Protein AF-A0XYB8-F1 (afdb_monomer_lite)

pLDDT: mean 80.48, std 17.15, range [27.73, 98.88]

Sequence (153 aa):
MIADSLLYSVYLIQFVLSVLLGLFMKYTYLIIVILFSSLSYASETIDLELNMKNTGLAYKKAIQASQLTEFNTAIDEFIKLVEVSKTAKFYKKPEQSVKGLDKVLTQARLAKQAANQQGLTASKVPLKRIDDLRKKYHKLHEPPGFFELLFGK

Structure (mmCIF, N/CA/C/O backbone):
data_AF-A0XYB8-F1
#
_entry.id   AF-A0XYB8-F1
#
loop_
_atom_site.group_PDB
_atom_site.id
_atom_site.type_symbol
_atom_site.label_atom_id
_atom_site.label_alt_id
_atom_site.label_comp_id
_atom_site.label_asym_id
_atom_site.label_entity_id
_atom_site.label_seq_id
_atom_site.pdbx_PDB_ins_code
_atom_site.Cartn_x
_atom_site.Cartn_y
_atom_site.Cartn_z
_atom_site.occupancy
_atom_site.B_iso_or_equiv
_atom_site.auth_seq_id
_atom_site.auth_comp_id
_atom_site.auth_asym_id
_atom_site.auth_atom_id
_atom_site.pdbx_PDB_model_num
ATOM 1 N N . MET A 1 1 ? 27.991 42.481 -72.864 1.00 62.06 1 MET A N 1
ATOM 2 C CA . MET A 1 1 ? 27.483 43.411 -71.828 1.00 62.06 1 MET A CA 1
ATOM 3 C C . MET A 1 1 ? 26.213 42.914 -71.136 1.00 62.06 1 MET A C 1
ATOM 5 O O . MET A 1 1 ? 26.271 42.736 -69.931 1.00 62.06 1 MET A O 1
ATOM 9 N N . ILE A 1 2 ? 25.096 42.630 -71.830 1.00 61.59 2 ILE A N 1
ATOM 10 C CA . ILE A 1 2 ? 23.880 42.090 -71.165 1.00 61.59 2 ILE A CA 1
ATOM 11 C C . ILE A 1 2 ? 24.062 40.618 -70.728 1.00 61.59 2 ILE A C 1
ATOM 13 O O . ILE A 1 2 ? 23.689 40.258 -69.616 1.00 61.59 2 ILE A O 1
ATOM 17 N N . ALA A 1 3 ? 24.698 39.781 -71.557 1.00 65.00 3 ALA A N 1
ATOM 18 C CA . ALA A 1 3 ? 24.927 38.362 -71.252 1.00 65.00 3 ALA A CA 1
ATOM 19 C C . ALA A 1 3 ? 25.845 38.138 -70.030 1.00 65.00 3 ALA A C 1
ATOM 21 O O . ALA A 1 3 ? 25.561 37.282 -69.198 1.00 65.00 3 ALA A O 1
ATOM 22 N N . ASP A 1 4 ? 26.890 38.957 -69.875 1.00 70.50 4 ASP A N 1
ATOM 23 C CA . ASP A 1 4 ? 27.844 38.862 -68.757 1.00 70.50 4 ASP A CA 1
ATOM 24 C C . ASP A 1 4 ? 27.205 39.264 -67.418 1.00 70.50 4 ASP A C 1
ATOM 26 O O . ASP A 1 4 ? 27.471 38.660 -66.379 1.00 70.50 4 ASP A O 1
ATOM 30 N N . SER A 1 5 ? 26.300 40.249 -67.450 1.00 72.81 5 SER A N 1
ATOM 31 C CA . SER A 1 5 ? 25.528 40.686 -66.281 1.00 72.81 5 SER A CA 1
ATOM 32 C C . SER A 1 5 ? 24.532 39.617 -65.813 1.00 72.81 5 SER A C 1
ATOM 34 O O . SER A 1 5 ? 24.395 39.390 -64.609 1.00 72.81 5 SER A O 1
ATOM 36 N N . LEU A 1 6 ? 23.889 38.910 -66.750 1.00 76.56 6 LEU A N 1
ATOM 37 C CA . LEU A 1 6 ? 23.000 37.788 -66.436 1.00 76.56 6 LEU A CA 1
ATOM 38 C C . LEU A 1 6 ? 23.773 36.600 -65.855 1.00 76.56 6 LEU A C 1
ATOM 40 O O . LEU A 1 6 ? 23.333 36.008 -64.872 1.00 76.56 6 LEU A O 1
ATOM 44 N N . LEU A 1 7 ? 24.951 36.294 -66.406 1.00 74.62 7 LEU A N 1
ATOM 45 C CA . LEU A 1 7 ? 25.808 35.222 -65.902 1.00 74.62 7 LEU A CA 1
ATOM 46 C C . LEU A 1 7 ? 26.244 35.498 -64.453 1.00 74.62 7 LEU A C 1
ATOM 48 O O . LEU A 1 7 ? 26.131 34.628 -63.591 1.00 74.62 7 LEU A O 1
ATOM 52 N N . TYR A 1 8 ? 26.660 36.735 -64.159 1.00 81.88 8 TYR A N 1
ATOM 53 C CA . TYR A 1 8 ? 27.033 37.156 -62.807 1.00 81.88 8 TYR A CA 1
ATOM 54 C C . TYR A 1 8 ? 25.859 37.067 -61.822 1.00 81.88 8 TYR A C 1
ATOM 56 O O . TYR A 1 8 ? 26.025 36.594 -60.698 1.00 81.88 8 TYR A O 1
ATOM 64 N N . SER A 1 9 ? 24.655 37.463 -62.252 1.00 78.62 9 SER A N 1
ATOM 65 C CA . SER A 1 9 ? 23.439 37.341 -61.441 1.00 78.62 9 SER A CA 1
ATOM 66 C C . SER A 1 9 ? 23.129 35.881 -61.087 1.00 78.62 9 SER A C 1
ATOM 68 O O . SER A 1 9 ? 22.846 35.586 -59.926 1.00 78.62 9 SER A O 1
ATOM 70 N N . VAL A 1 10 ? 23.267 34.951 -62.038 1.00 84.56 10 VAL A N 1
ATOM 71 C CA . VAL A 1 10 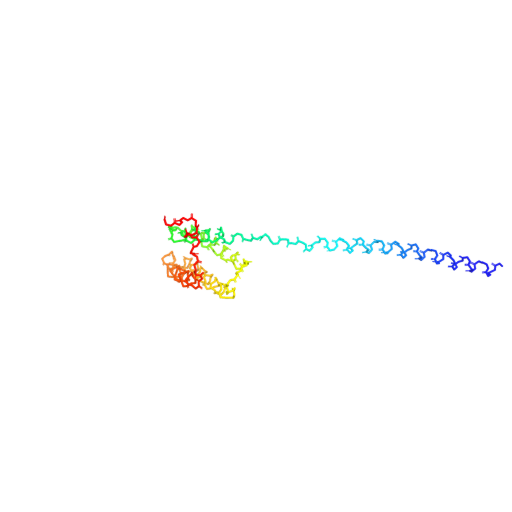? 23.053 33.512 -61.800 1.00 84.56 10 VAL A CA 1
ATOM 72 C C . VAL A 1 10 ? 24.073 32.945 -60.808 1.00 84.56 10 VAL A C 1
ATOM 74 O O . VAL A 1 10 ? 23.682 32.247 -59.869 1.00 84.56 10 VAL A O 1
ATOM 77 N N . TYR A 1 11 ? 25.362 33.274 -60.953 1.00 86.44 11 TYR A N 1
ATOM 78 C CA . TYR A 1 11 ? 26.395 32.825 -60.010 1.00 86.44 11 TYR A CA 1
ATOM 79 C C . TYR A 1 11 ? 26.193 33.400 -58.604 1.00 86.44 11 TYR A C 1
ATOM 81 O O . TYR A 1 11 ? 26.350 32.679 -57.618 1.00 86.44 11 TYR A O 1
ATOM 89 N N . LEU A 1 12 ? 25.786 34.668 -58.499 1.00 82.75 12 LEU A N 1
ATOM 90 C CA . LEU A 1 12 ? 25.492 35.302 -57.216 1.00 82.75 12 LEU A CA 1
ATOM 91 C C . LEU A 1 12 ? 24.301 34.631 -56.515 1.00 82.75 12 LEU A C 1
ATOM 93 O O . LEU A 1 12 ? 24.365 34.368 -55.316 1.00 82.75 12 LEU A O 1
ATOM 97 N N . ILE A 1 13 ? 23.243 34.293 -57.260 1.00 83.69 13 ILE A N 1
ATOM 98 C CA . ILE A 1 13 ? 22.076 33.576 -56.726 1.00 83.69 13 ILE A CA 1
ATOM 99 C C . ILE A 1 13 ? 22.473 32.176 -56.243 1.00 83.69 13 ILE A C 1
ATOM 101 O O . ILE A 1 13 ? 22.088 31.789 -55.140 1.00 83.69 13 ILE A O 1
ATOM 105 N N . GLN A 1 14 ? 23.273 31.426 -57.011 1.00 78.88 14 GLN A N 1
ATOM 106 C CA . GLN A 1 14 ? 23.741 30.103 -56.581 1.00 78.88 14 GLN A CA 1
ATOM 107 C C . GLN A 1 14 ? 24.630 30.167 -55.336 1.00 78.88 14 GLN A C 1
ATOM 109 O O . GLN A 1 14 ? 24.480 29.342 -54.433 1.00 78.88 14 GLN A O 1
ATOM 114 N N . PHE A 1 15 ? 25.512 31.165 -55.249 1.00 82.75 15 PHE A N 1
ATOM 115 C CA . PHE A 1 15 ? 26.353 31.372 -54.076 1.00 82.75 15 PHE A CA 1
ATOM 116 C C . PHE A 1 15 ? 25.508 31.663 -52.829 1.00 82.75 15 PHE A C 1
ATOM 118 O O . PHE A 1 15 ? 25.630 30.955 -51.828 1.00 82.75 15 PHE A O 1
ATOM 125 N N . VAL A 1 16 ? 24.580 32.625 -52.906 1.00 82.00 16 VAL A N 1
ATOM 126 C CA . VAL A 1 16 ? 23.677 32.970 -51.792 1.00 82.00 16 VAL A CA 1
ATOM 127 C C . VAL A 1 16 ? 22.814 31.772 -51.384 1.00 82.00 16 VAL A C 1
ATOM 129 O O . VAL A 1 16 ? 22.680 31.493 -50.192 1.00 82.00 16 VAL A O 1
ATOM 132 N N . LEU A 1 17 ? 22.288 31.013 -52.351 1.00 81.81 17 LEU A N 1
ATOM 133 C CA . LEU A 1 17 ? 21.492 29.816 -52.084 1.00 81.81 17 LEU A CA 1
ATOM 134 C C . LEU A 1 17 ? 22.309 28.730 -51.368 1.00 81.81 17 LEU A C 1
ATOM 136 O O . LEU A 1 17 ? 21.817 28.149 -50.406 1.00 81.81 17 LEU A O 1
ATOM 140 N N . SER A 1 18 ? 23.560 28.490 -51.777 1.00 75.38 18 SER A N 1
ATOM 141 C CA . SER A 1 18 ? 24.437 27.498 -51.134 1.00 75.38 18 SER A CA 1
ATOM 142 C C . SER A 1 18 ? 24.789 27.864 -49.685 1.00 75.38 18 SER A C 1
ATOM 144 O O . SER A 1 18 ? 24.782 26.999 -48.807 1.00 75.38 18 SER A O 1
ATOM 146 N N . VAL A 1 19 ? 25.009 29.155 -49.410 1.00 77.88 19 VAL A N 1
ATOM 147 C CA . VAL A 1 19 ? 25.281 29.673 -48.061 1.00 77.88 19 VAL A CA 1
ATOM 148 C C . VAL A 1 19 ? 24.043 29.535 -47.170 1.00 77.88 19 VAL A C 1
ATOM 150 O O . VAL A 1 19 ? 24.150 29.049 -46.042 1.00 77.88 19 VAL A O 1
ATOM 153 N N . LEU A 1 20 ? 22.858 29.891 -47.679 1.00 76.94 20 LEU A N 1
ATOM 154 C CA . LEU A 1 20 ? 21.589 29.745 -46.956 1.00 76.94 20 LEU A CA 1
ATOM 155 C C . LEU A 1 20 ? 21.248 28.276 -46.669 1.00 76.94 20 LEU A C 1
ATOM 157 O O . LEU A 1 20 ? 20.817 27.958 -45.560 1.00 76.94 20 LEU A O 1
ATOM 161 N N . LEU A 1 21 ? 21.489 27.374 -47.626 1.00 75.00 21 LEU A N 1
ATOM 162 C CA . LEU A 1 21 ? 21.265 25.936 -47.455 1.00 75.00 21 LEU A CA 1
ATOM 163 C C . LEU A 1 21 ? 22.202 25.345 -46.387 1.00 75.00 21 LEU A C 1
ATOM 165 O O . LEU A 1 21 ? 21.761 24.579 -45.530 1.00 75.00 21 LEU A O 1
ATOM 169 N N . GLY A 1 22 ? 23.477 25.752 -46.389 1.00 72.44 22 GLY A N 1
ATOM 170 C CA . GLY A 1 22 ? 24.459 25.340 -45.382 1.00 72.44 22 GLY A CA 1
ATOM 171 C C . GLY A 1 22 ? 24.116 25.833 -43.972 1.00 72.44 22 GLY A C 1
ATOM 172 O O . GLY A 1 22 ? 24.229 25.077 -43.004 1.00 72.44 22 GLY A O 1
ATOM 173 N N . LEU A 1 23 ? 23.627 27.072 -43.849 1.00 72.31 23 LEU A N 1
ATOM 174 C CA . LEU A 1 23 ? 23.101 27.609 -42.590 1.00 72.31 23 LEU A CA 1
ATOM 175 C C . LEU A 1 23 ? 21.884 26.798 -42.118 1.00 72.31 23 LEU A C 1
ATOM 177 O O . LEU A 1 23 ? 21.865 26.342 -40.975 1.00 72.31 23 LEU A O 1
ATOM 181 N N . PHE A 1 24 ? 20.914 26.533 -42.998 1.00 74.44 24 PHE A N 1
ATOM 182 C CA . PHE A 1 24 ? 19.711 25.758 -42.676 1.00 74.44 24 PHE A CA 1
ATOM 183 C C . PHE A 1 24 ? 20.030 24.327 -42.202 1.00 74.44 24 PHE A C 1
ATOM 185 O O . PHE A 1 24 ? 19.486 23.870 -41.193 1.00 74.44 24 PHE A O 1
ATOM 192 N N . MET A 1 25 ? 20.968 23.634 -42.859 1.00 76.00 25 MET A N 1
ATOM 193 C CA . MET A 1 25 ? 21.427 22.297 -42.447 1.00 76.00 25 MET A CA 1
ATOM 194 C C . MET A 1 25 ? 22.109 22.295 -41.068 1.00 76.00 25 MET A C 1
ATOM 196 O O . MET A 1 25 ? 21.926 21.370 -40.278 1.00 76.00 25 MET A O 1
ATOM 200 N N . LYS A 1 26 ? 22.865 23.348 -40.734 1.00 72.12 26 LYS A N 1
ATOM 201 C CA . LYS A 1 26 ? 23.539 23.466 -39.432 1.00 72.12 26 LYS A CA 1
ATOM 202 C C . LYS A 1 26 ? 22.546 23.660 -38.282 1.00 72.12 26 LYS A C 1
ATOM 204 O O . LYS A 1 26 ? 22.697 23.037 -37.231 1.00 72.12 26 LYS A O 1
ATOM 209 N N . TYR A 1 27 ? 21.526 24.497 -38.475 1.00 76.94 27 TYR A N 1
ATOM 210 C CA . TYR A 1 27 ? 20.508 24.740 -37.446 1.00 76.94 27 TYR A CA 1
ATOM 211 C C . TYR A 1 27 ? 19.549 23.557 -37.280 1.00 76.94 27 TYR A C 1
ATOM 213 O O . TYR A 1 27 ? 19.189 23.226 -36.153 1.00 76.94 27 TYR A O 1
ATOM 221 N N . THR A 1 28 ? 19.191 22.869 -38.367 1.00 77.62 28 THR A N 1
ATOM 222 C CA . THR A 1 28 ? 18.373 21.644 -38.292 1.00 77.62 28 THR A CA 1
ATOM 223 C C . THR A 1 28 ? 19.095 20.520 -37.549 1.00 77.62 28 THR A C 1
ATOM 225 O O . THR A 1 28 ? 18.482 19.872 -36.703 1.00 77.62 28 THR A O 1
ATOM 228 N N . TYR A 1 29 ? 20.404 20.345 -37.760 1.00 79.06 29 TYR A N 1
ATOM 229 C CA . TYR A 1 29 ? 21.203 19.384 -36.992 1.00 79.06 29 TYR A CA 1
ATOM 230 C C . TYR A 1 29 ? 21.227 19.709 -35.489 1.00 79.06 29 TYR A C 1
ATOM 232 O O . TYR A 1 29 ? 21.028 18.821 -34.661 1.00 79.06 29 TYR A O 1
ATOM 240 N N . LEU A 1 30 ? 21.395 20.987 -35.123 1.00 76.44 30 LEU A N 1
ATOM 241 C CA . LEU A 1 30 ? 21.356 21.425 -33.721 1.00 76.44 30 LEU A CA 1
ATOM 242 C C . LEU A 1 30 ? 19.995 21.153 -33.061 1.00 76.44 30 LEU A C 1
ATOM 244 O O . LEU A 1 30 ? 19.955 20.681 -31.927 1.00 76.44 30 LEU A O 1
ATOM 248 N N . ILE A 1 31 ? 18.890 21.394 -33.772 1.00 78.81 31 ILE A N 1
ATOM 249 C CA . ILE A 1 31 ? 17.535 21.123 -33.269 1.00 78.81 31 ILE A CA 1
ATOM 250 C C . ILE A 1 31 ? 17.322 19.619 -33.050 1.00 78.81 31 ILE A C 1
ATOM 252 O O . ILE A 1 31 ? 16.788 19.222 -32.016 1.00 78.81 31 ILE A O 1
ATOM 256 N N . ILE A 1 32 ? 17.784 18.772 -33.974 1.00 77.88 32 ILE A N 1
ATOM 257 C CA . ILE A 1 32 ? 17.675 17.311 -33.852 1.00 77.88 32 ILE A CA 1
ATOM 258 C C . ILE A 1 32 ? 18.459 16.811 -32.628 1.00 77.88 32 ILE A C 1
ATOM 260 O O . ILE A 1 32 ? 17.913 16.067 -31.817 1.00 77.88 32 ILE A O 1
ATOM 264 N N . VAL A 1 33 ? 19.699 17.267 -32.430 1.00 77.75 33 VAL A N 1
ATOM 265 C CA . VAL A 1 33 ? 20.526 16.861 -31.277 1.00 77.75 33 VAL A CA 1
ATOM 266 C C . VAL A 1 33 ? 19.887 17.257 -29.938 1.00 77.75 33 VAL A C 1
ATOM 268 O O . VAL A 1 33 ? 19.930 16.477 -28.987 1.00 77.75 33 VAL A O 1
ATOM 271 N N . ILE A 1 34 ? 19.252 18.432 -29.860 1.00 74.88 34 ILE A N 1
ATOM 272 C CA . ILE A 1 34 ? 18.564 18.899 -28.644 1.00 74.88 34 ILE A CA 1
ATOM 273 C C . ILE A 1 34 ? 17.274 18.106 -28.380 1.00 74.88 34 ILE A C 1
ATOM 275 O O . ILE A 1 34 ? 16.945 17.841 -27.228 1.00 74.88 34 ILE A O 1
ATOM 279 N N . LEU A 1 35 ? 16.544 17.689 -29.417 1.00 71.00 35 LEU A N 1
ATOM 280 C CA . LEU A 1 35 ? 15.316 16.905 -29.241 1.00 71.00 35 LEU A CA 1
ATOM 281 C C . LEU A 1 35 ? 15.601 15.480 -28.736 1.00 71.00 35 LEU A C 1
ATOM 283 O O . LEU A 1 35 ? 14.862 14.968 -27.894 1.00 71.00 35 LEU A O 1
ATOM 287 N N . PHE A 1 36 ? 16.696 14.856 -29.183 1.00 66.75 36 PHE A N 1
ATOM 288 C CA . PHE A 1 36 ? 17.048 13.485 -28.792 1.00 66.75 36 PHE A CA 1
ATOM 289 C C . PHE A 1 36 ? 17.676 13.355 -27.394 1.00 66.75 36 PHE A C 1
ATOM 291 O O . PHE A 1 36 ? 17.660 12.261 -26.829 1.00 66.75 36 PHE A O 1
ATOM 298 N N . SER A 1 37 ? 18.177 14.436 -26.788 1.00 63.72 37 SER A N 1
ATOM 299 C CA . SER A 1 37 ? 18.784 14.393 -25.445 1.00 63.72 37 SER A CA 1
ATOM 300 C C . SER A 1 37 ? 17.769 14.279 -24.296 1.00 63.72 37 SER A C 1
ATOM 302 O O . SER A 1 37 ? 18.162 14.047 -23.154 1.00 63.72 37 SER A O 1
ATOM 304 N N . SER A 1 38 ? 16.465 14.378 -24.582 1.00 60.69 38 SER A N 1
ATOM 305 C CA . SER A 1 38 ? 15.388 14.335 -23.578 1.00 60.69 38 SER A CA 1
ATOM 306 C C . SER A 1 38 ? 14.812 12.937 -23.287 1.00 60.69 38 SER A C 1
ATOM 308 O O . SER A 1 38 ? 13.945 12.801 -22.425 1.00 60.69 38 SER A O 1
ATOM 310 N N . LEU A 1 39 ? 15.287 11.879 -23.959 1.00 60.62 39 LEU A N 1
ATOM 311 C CA . LEU A 1 39 ? 14.661 10.545 -23.901 1.00 60.62 39 LEU A CA 1
ATOM 312 C C . LEU A 1 39 ? 15.246 9.584 -22.851 1.00 60.62 39 LEU A C 1
ATOM 314 O O . LEU A 1 39 ? 14.786 8.449 -22.732 1.00 60.62 39 LEU A O 1
ATOM 318 N N . SER A 1 40 ? 16.206 10.023 -22.041 1.00 56.25 40 SER A N 1
ATOM 319 C CA . SER A 1 40 ? 16.850 9.173 -21.032 1.00 56.25 40 SER A CA 1
ATOM 320 C C . SER A 1 40 ? 16.222 9.346 -19.647 1.00 56.25 40 SER A C 1
ATOM 322 O O . SER A 1 40 ? 16.894 9.753 -18.702 1.00 56.25 40 SER A O 1
ATOM 324 N N . TYR A 1 41 ? 14.934 9.023 -19.496 1.00 58.38 41 TYR A N 1
ATOM 325 C CA . TYR A 1 41 ? 14.380 8.761 -18.163 1.00 58.38 41 TYR A CA 1
ATOM 326 C C . TYR A 1 41 ? 14.850 7.369 -17.724 1.00 58.38 41 TYR A C 1
ATOM 328 O O . TYR A 1 41 ? 14.226 6.352 -18.026 1.00 58.38 41 TYR A O 1
ATOM 336 N N . ALA A 1 42 ? 15.987 7.310 -17.030 1.00 52.47 42 ALA A N 1
ATOM 337 C CA . ALA A 1 42 ? 16.348 6.129 -16.263 1.00 52.47 42 ALA A CA 1
ATOM 338 C C . ALA A 1 42 ? 15.317 5.992 -15.134 1.00 52.47 42 ALA A C 1
ATOM 340 O O . ALA A 1 42 ? 15.364 6.725 -14.150 1.00 52.47 42 ALA A O 1
ATOM 341 N N . SER A 1 43 ? 14.337 5.099 -15.303 1.00 55.84 43 SER A N 1
ATOM 342 C CA . SER A 1 43 ? 13.463 4.692 -14.202 1.00 55.84 43 SER A CA 1
ATOM 343 C C . SER A 1 43 ? 14.362 4.138 -13.106 1.00 55.84 43 SER A C 1
ATOM 345 O O . SER A 1 43 ? 14.966 3.082 -13.305 1.00 55.84 43 SER A O 1
ATOM 347 N N . GLU A 1 44 ? 14.460 4.829 -11.968 1.00 57.50 44 GLU A N 1
ATOM 348 C CA . GLU A 1 44 ? 15.078 4.255 -10.777 1.00 57.50 44 GLU A CA 1
ATOM 349 C C . GLU A 1 44 ? 14.483 2.863 -10.563 1.00 57.50 44 GLU A C 1
ATOM 351 O O . GLU A 1 44 ? 13.263 2.662 -10.626 1.00 57.50 44 GLU A O 1
ATOM 356 N N . THR A 1 45 ? 15.351 1.868 -10.398 1.00 65.19 45 THR A N 1
ATOM 357 C CA . THR A 1 45 ? 14.903 0.525 -10.061 1.00 65.19 45 THR A CA 1
ATOM 358 C C . THR A 1 45 ? 14.265 0.614 -8.687 1.00 65.19 45 THR A C 1
ATOM 360 O O . THR A 1 45 ? 14.968 0.795 -7.696 1.00 65.19 45 THR A O 1
ATOM 363 N N . ILE A 1 46 ? 12.935 0.528 -8.636 1.00 70.56 46 ILE A N 1
ATOM 364 C CA . ILE A 1 46 ? 12.201 0.519 -7.374 1.00 70.56 46 ILE A CA 1
ATOM 365 C C . ILE A 1 46 ? 12.760 -0.616 -6.530 1.00 70.56 46 ILE A C 1
ATOM 367 O O . ILE A 1 46 ? 12.691 -1.784 -6.926 1.00 70.56 46 ILE A O 1
ATOM 371 N N . ASP A 1 47 ? 13.281 -0.261 -5.360 1.00 82.81 47 ASP A N 1
ATOM 372 C CA . ASP A 1 47 ? 13.548 -1.223 -4.307 1.00 82.81 47 ASP A CA 1
ATOM 373 C C . ASP A 1 47 ? 12.195 -1.750 -3.808 1.00 82.81 47 ASP A C 1
ATOM 375 O O . ASP A 1 47 ? 11.543 -1.199 -2.913 1.00 82.81 47 ASP A O 1
ATOM 379 N N . LEU A 1 48 ? 11.723 -2.799 -4.486 1.00 78.62 48 LEU A N 1
ATOM 380 C CA . LEU A 1 48 ? 10.436 -3.419 -4.217 1.00 78.62 48 LEU A CA 1
ATOM 381 C C . LEU A 1 48 ? 10.387 -3.955 -2.786 1.00 78.62 48 LEU A C 1
ATOM 383 O O . LEU A 1 48 ? 9.337 -3.905 -2.152 1.00 78.62 48 LEU A O 1
ATOM 387 N N . GLU A 1 49 ? 11.512 -4.430 -2.262 1.00 78.88 49 GLU A N 1
ATOM 388 C CA . GLU A 1 49 ? 11.615 -4.911 -0.894 1.00 78.88 49 GLU A CA 1
ATOM 389 C C . GLU A 1 49 ? 11.347 -3.781 0.106 1.00 78.88 49 GLU A C 1
ATOM 391 O O . GLU A 1 49 ? 10.469 -3.912 0.969 1.00 78.88 49 GLU A O 1
ATOM 396 N N . LEU A 1 50 ? 12.070 -2.665 -0.012 1.00 85.19 50 LEU A N 1
ATOM 397 C CA . LEU A 1 50 ? 11.886 -1.514 0.867 1.00 85.19 50 LEU A CA 1
ATOM 398 C C . LEU A 1 50 ? 10.456 -0.972 0.769 1.00 85.19 50 LEU A C 1
ATOM 400 O O . LEU A 1 50 ? 9.803 -0.724 1.788 1.00 85.19 50 LEU A O 1
ATOM 404 N N . ASN A 1 51 ? 9.925 -0.862 -0.450 1.00 85.88 51 ASN A N 1
ATOM 405 C CA . ASN A 1 51 ? 8.556 -0.415 -0.674 1.00 85.88 51 ASN A CA 1
ATOM 406 C C . ASN A 1 51 ? 7.523 -1.359 -0.025 1.00 85.88 51 ASN A C 1
ATOM 408 O O . ASN A 1 51 ? 6.558 -0.901 0.591 1.00 85.88 51 ASN A O 1
ATOM 412 N N . MET A 1 52 ? 7.737 -2.678 -0.086 1.00 82.06 52 MET A N 1
ATOM 413 C CA . MET A 1 52 ? 6.890 -3.677 0.580 1.00 82.06 52 MET A CA 1
ATOM 414 C C . MET A 1 52 ? 6.954 -3.592 2.108 1.00 82.06 52 MET A C 1
ATOM 416 O O . MET A 1 52 ? 5.910 -3.696 2.761 1.00 82.06 52 MET A O 1
ATOM 420 N N . LYS A 1 53 ? 8.133 -3.354 2.700 1.00 85.94 53 LYS A N 1
ATOM 421 C CA . LYS A 1 53 ? 8.263 -3.110 4.150 1.00 85.94 53 LYS A CA 1
ATOM 422 C C . LYS A 1 53 ? 7.447 -1.892 4.573 1.00 85.94 53 LYS A C 1
ATOM 424 O O . LYS A 1 53 ? 6.650 -1.984 5.509 1.00 85.94 53 LYS A O 1
ATOM 429 N N . ASN A 1 54 ? 7.593 -0.787 3.844 1.00 90.44 54 ASN A N 1
ATOM 430 C CA . ASN A 1 54 ? 6.851 0.443 4.106 1.00 90.44 54 ASN A CA 1
ATOM 431 C C . ASN A 1 54 ? 5.343 0.229 3.928 1.00 90.44 54 ASN A C 1
ATOM 433 O O . ASN A 1 54 ? 4.556 0.685 4.754 1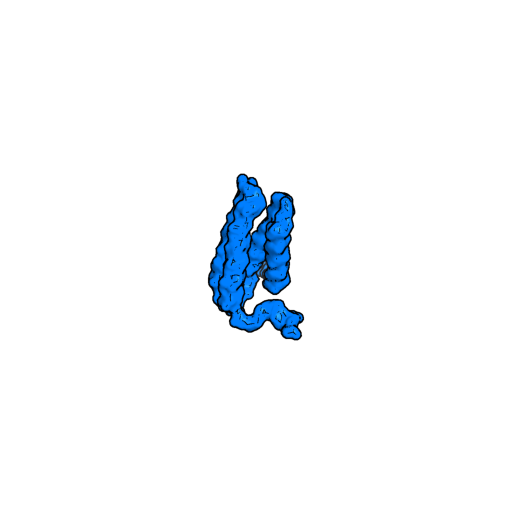.00 90.44 54 ASN A O 1
ATOM 437 N N . THR A 1 55 ? 4.936 -0.550 2.920 1.00 89.00 55 THR A N 1
ATOM 438 C CA . THR A 1 55 ? 3.530 -0.926 2.706 1.00 89.00 55 THR A CA 1
ATOM 439 C C . THR A 1 55 ? 2.981 -1.672 3.927 1.00 89.00 55 THR A C 1
ATOM 441 O O . THR A 1 55 ? 1.914 -1.343 4.444 1.00 89.00 55 THR A O 1
ATOM 444 N N . GLY A 1 56 ? 3.729 -2.650 4.449 1.00 87.94 56 GLY A N 1
ATOM 445 C CA . GLY A 1 56 ? 3.360 -3.376 5.665 1.00 87.94 56 GLY A CA 1
ATOM 446 C C . GLY A 1 56 ? 3.290 -2.484 6.910 1.00 87.94 56 GLY A C 1
ATOM 447 O O . GLY A 1 56 ? 2.409 -2.675 7.750 1.00 87.94 56 GLY A O 1
ATOM 448 N N . LEU A 1 57 ? 4.183 -1.499 7.031 1.00 93.25 57 LEU A N 1
ATOM 449 C CA . LEU A 1 57 ? 4.171 -0.527 8.126 1.00 93.25 57 LEU A CA 1
ATOM 450 C C . LEU A 1 57 ? 2.945 0.393 8.059 1.00 93.25 57 LEU A C 1
ATOM 452 O O . LEU A 1 57 ? 2.240 0.527 9.058 1.00 93.25 57 LEU A O 1
ATOM 456 N N . ALA A 1 58 ? 2.657 0.977 6.894 1.00 95.12 58 ALA A N 1
ATOM 457 C CA . ALA A 1 58 ? 1.483 1.823 6.677 1.00 95.12 58 ALA A CA 1
ATOM 458 C C . ALA A 1 58 ? 0.178 1.062 6.970 1.00 95.12 58 ALA A C 1
ATOM 460 O O . ALA A 1 58 ? -0.708 1.573 7.652 1.00 95.12 58 ALA A O 1
ATOM 461 N N . TYR A 1 59 ? 0.096 -0.211 6.568 1.00 96.00 59 TYR A N 1
ATOM 462 C CA . TYR A 1 59 ? -1.030 -1.083 6.913 1.00 96.00 59 TYR A CA 1
ATOM 463 C C . TYR A 1 59 ? -1.199 -1.272 8.427 1.00 96.00 59 TYR A C 1
ATOM 465 O O . TYR A 1 59 ? -2.308 -1.147 8.948 1.00 96.00 59 TYR A O 1
ATOM 473 N N . LYS A 1 60 ? -0.108 -1.554 9.155 1.00 94.62 60 LYS A N 1
ATOM 474 C CA . LYS A 1 60 ? -0.145 -1.697 10.621 1.00 94.62 60 LYS A CA 1
ATOM 475 C C . LYS A 1 60 ? -0.607 -0.408 11.295 1.00 94.62 60 LYS A C 1
ATOM 477 O O . LYS A 1 60 ? -1.480 -0.471 12.155 1.00 94.62 60 LYS A O 1
ATOM 482 N N . LYS A 1 61 ? -0.084 0.743 10.858 1.00 96.88 61 LYS A N 1
ATOM 483 C CA . LYS A 1 61 ? -0.530 2.060 11.331 1.00 96.88 61 LYS A CA 1
ATOM 484 C C . LYS A 1 61 ? -2.029 2.258 11.086 1.00 96.88 61 LYS A C 1
ATOM 486 O O . LYS A 1 61 ? -2.729 2.680 11.996 1.00 96.88 61 LYS A O 1
ATOM 491 N N . ALA A 1 62 ? -2.542 1.878 9.912 1.00 96.81 62 ALA A N 1
ATOM 492 C CA . ALA A 1 62 ? -3.970 1.971 9.609 1.00 96.81 62 ALA A CA 1
ATOM 493 C C . ALA A 1 62 ? -4.827 1.063 10.511 1.00 96.81 62 ALA A C 1
ATOM 495 O O . ALA A 1 62 ? -5.905 1.465 10.929 1.00 96.81 62 ALA A O 1
ATOM 496 N N . ILE A 1 63 ? -4.358 -0.141 10.861 1.00 96.25 63 ILE A N 1
ATOM 497 C CA . ILE A 1 63 ? -5.056 -1.017 11.822 1.00 96.25 63 ILE A CA 1
ATOM 498 C C . ILE A 1 63 ? -5.063 -0.430 13.239 1.00 96.25 63 ILE A C 1
ATOM 500 O O . ILE A 1 63 ? -6.052 -0.580 13.954 1.00 96.25 63 ILE A O 1
ATOM 504 N N . GLN A 1 64 ? -3.945 0.158 13.663 1.00 97.12 64 GLN A N 1
ATOM 505 C CA . GLN A 1 64 ? -3.732 0.629 15.036 1.00 97.12 64 GLN A CA 1
ATOM 506 C C . GLN A 1 64 ? -4.286 2.035 15.291 1.00 97.12 64 GLN A C 1
ATOM 508 O O .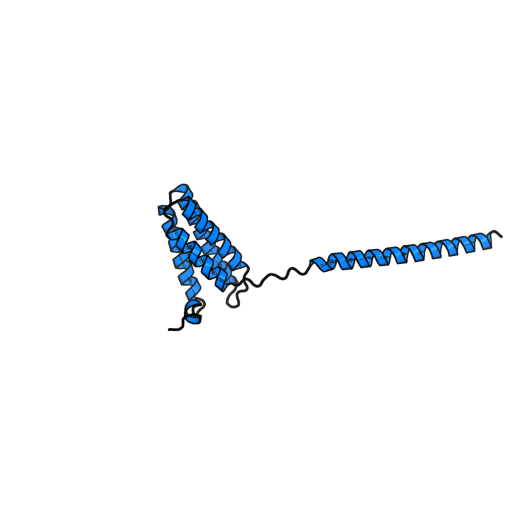 GLN A 1 64 ? -4.426 2.429 16.449 1.00 97.12 64 GLN A O 1
ATOM 513 N N . ALA A 1 65 ? -4.593 2.782 14.230 1.00 98.06 65 ALA A N 1
ATOM 514 C CA . ALA A 1 65 ? -5.129 4.129 14.315 1.00 98.06 65 ALA A CA 1
ATOM 515 C C . ALA A 1 65 ? -6.392 4.170 15.181 1.00 98.06 65 ALA A C 1
ATOM 517 O O . ALA A 1 65 ? -7.352 3.428 14.957 1.00 98.06 65 ALA A O 1
ATOM 518 N N . SER A 1 66 ? -6.384 5.072 16.160 1.00 97.25 66 SER A N 1
ATOM 519 C CA . SER A 1 66 ? -7.531 5.301 17.046 1.00 97.25 66 SER A CA 1
ATOM 520 C C . SER A 1 66 ? -8.338 6.528 16.624 1.00 97.25 66 SER A C 1
ATOM 522 O O . SER A 1 66 ? -9.485 6.681 17.037 1.00 97.25 66 SER A O 1
ATOM 524 N N . GLN A 1 67 ? -7.761 7.379 15.768 1.00 98.19 67 GLN A N 1
ATOM 525 C CA . GLN A 1 67 ? -8.398 8.570 15.212 1.00 98.19 67 GLN A CA 1
ATOM 526 C C . GLN A 1 67 ? -8.605 8.445 13.699 1.00 98.19 67 GLN A C 1
ATOM 528 O O . GLN A 1 67 ? -7.788 7.861 12.983 1.00 98.19 67 GLN A O 1
ATOM 533 N N . LEU A 1 68 ? -9.694 9.033 13.190 1.00 98.31 68 LEU A N 1
ATOM 534 C CA . LEU A 1 68 ? -10.015 9.000 11.757 1.00 98.31 68 LEU A CA 1
ATOM 535 C C . LEU A 1 68 ? -8.924 9.664 10.900 1.00 98.31 68 LEU A C 1
ATOM 537 O O . LEU A 1 68 ? -8.628 9.196 9.803 1.00 98.31 68 LEU A O 1
ATOM 541 N N . THR A 1 69 ? -8.294 10.721 11.408 1.00 98.44 69 THR A N 1
ATOM 542 C CA . THR A 1 69 ? -7.190 11.433 10.747 1.00 98.44 69 THR A CA 1
ATOM 543 C C . THR A 1 69 ? -5.934 10.571 10.617 1.00 98.44 69 THR A C 1
ATOM 545 O O . THR A 1 69 ? -5.365 10.480 9.528 1.00 98.44 69 THR A O 1
ATOM 548 N N . GLU A 1 70 ? -5.530 9.888 11.691 1.00 98.50 70 GLU A N 1
ATOM 549 C CA . GLU A 1 70 ? -4.409 8.936 11.695 1.00 98.50 70 GLU A CA 1
ATOM 550 C C . GLU A 1 70 ? -4.665 7.784 10.724 1.00 98.50 70 GLU A C 1
ATOM 552 O O . GLU A 1 70 ? -3.806 7.445 9.908 1.00 98.50 70 GLU A O 1
ATOM 557 N N . PHE A 1 71 ? -5.877 7.226 10.770 1.00 98.75 71 PHE A N 1
ATOM 558 C CA . PHE A 1 71 ? -6.299 6.161 9.872 1.00 98.75 71 PHE A CA 1
ATOM 559 C C . PHE A 1 71 ? -6.220 6.605 8.411 1.00 98.75 71 PHE A C 1
ATOM 561 O O . PHE A 1 71 ? -5.618 5.910 7.595 1.00 98.75 71 PHE A O 1
ATOM 568 N N . ASN A 1 72 ? -6.798 7.766 8.083 1.00 98.75 72 ASN A N 1
ATOM 569 C CA . ASN A 1 72 ? -6.803 8.306 6.724 1.00 98.75 72 ASN A CA 1
ATOM 570 C C . ASN A 1 72 ? -5.379 8.565 6.216 1.00 98.75 72 ASN A C 1
ATOM 572 O O . ASN A 1 72 ? -5.064 8.215 5.083 1.00 98.75 72 ASN A O 1
ATOM 576 N N . THR A 1 73 ? -4.503 9.094 7.071 1.00 98.75 73 THR A N 1
ATOM 577 C CA . THR A 1 73 ? -3.088 9.307 6.736 1.00 98.75 73 THR A CA 1
ATOM 578 C C . THR A 1 73 ? -2.396 7.983 6.406 1.00 98.75 73 THR A C 1
ATOM 580 O O . THR A 1 73 ? -1.759 7.847 5.362 1.00 98.75 73 THR A O 1
ATOM 583 N N . ALA A 1 74 ? -2.565 6.975 7.264 1.00 98.50 74 ALA A N 1
ATOM 584 C CA . ALA A 1 74 ? -1.926 5.677 7.094 1.00 98.50 74 ALA A CA 1
ATOM 585 C C . ALA A 1 74 ? -2.480 4.881 5.898 1.00 98.50 74 AL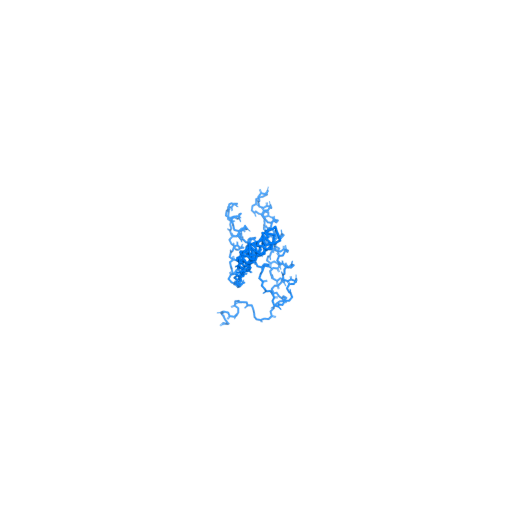A A C 1
ATOM 587 O O . ALA A 1 74 ? -1.712 4.250 5.171 1.00 98.50 74 ALA A O 1
ATOM 588 N N . ILE A 1 75 ? -3.798 4.900 5.666 1.00 98.62 75 ILE A N 1
ATOM 589 C CA . ILE A 1 75 ? -4.403 4.178 4.538 1.00 98.62 75 ILE A CA 1
ATOM 590 C C . ILE A 1 75 ? -4.075 4.846 3.196 1.00 98.62 75 ILE A C 1
ATOM 592 O O . ILE A 1 75 ? -3.930 4.143 2.198 1.00 98.62 75 ILE A O 1
ATOM 596 N N . ASP A 1 76 ? -3.888 6.168 3.160 1.00 98.88 76 ASP A N 1
ATOM 597 C CA . ASP A 1 76 ? -3.434 6.874 1.957 1.00 98.88 76 ASP A CA 1
ATOM 598 C C . ASP A 1 76 ? -1.970 6.573 1.634 1.00 98.88 76 ASP A C 1
ATOM 600 O O . ASP A 1 76 ? -1.639 6.296 0.478 1.00 98.88 76 ASP A O 1
ATOM 604 N N . GLU A 1 77 ? -1.105 6.538 2.651 1.00 98.50 77 GLU A N 1
ATOM 605 C CA . GLU A 1 77 ? 0.277 6.076 2.502 1.00 98.50 77 GLU A CA 1
ATOM 606 C C . GLU A 1 77 ? 0.316 4.630 1.984 1.00 98.50 77 GLU A C 1
ATOM 608 O O . GLU A 1 77 ? 1.021 4.331 1.018 1.00 98.50 77 GLU A O 1
ATOM 613 N N . PHE A 1 78 ? -0.505 3.745 2.557 1.00 97.69 78 PHE A N 1
ATOM 614 C CA . PHE A 1 78 ? -0.640 2.365 2.098 1.00 97.69 78 PHE A CA 1
ATOM 615 C C . PHE A 1 78 ? -1.051 2.287 0.621 1.00 97.69 78 PHE A C 1
ATOM 617 O O . PHE A 1 78 ? -0.401 1.593 -0.159 1.00 97.69 78 PHE A O 1
ATOM 624 N N . ILE A 1 79 ? -2.100 3.013 0.215 1.00 98.50 79 ILE A N 1
ATOM 625 C CA . ILE A 1 79 ? -2.577 3.042 -1.177 1.00 98.50 79 ILE A CA 1
ATOM 626 C C . ILE A 1 79 ? -1.460 3.506 -2.115 1.00 98.50 79 ILE A C 1
ATOM 628 O O . ILE A 1 79 ? -1.204 2.847 -3.123 1.00 98.50 79 ILE A O 1
ATOM 632 N N . LYS A 1 80 ? -0.759 4.592 -1.768 1.00 98.19 80 LYS A N 1
ATOM 633 C CA . LYS A 1 80 ? 0.356 5.119 -2.564 1.00 98.19 80 LYS A CA 1
ATOM 634 C C . LYS A 1 80 ? 1.450 4.070 -2.765 1.00 98.19 80 LYS A C 1
ATOM 636 O O . LYS A 1 80 ? 1.883 3.851 -3.893 1.00 98.19 80 LYS A O 1
ATOM 641 N N . LEU A 1 81 ? 1.884 3.407 -1.695 1.00 93.88 81 LEU A N 1
ATOM 642 C CA . LEU A 1 81 ? 2.950 2.405 -1.763 1.00 93.88 81 LEU A CA 1
ATOM 643 C C . LEU A 1 81 ? 2.527 1.172 -2.575 1.00 93.88 81 LEU A C 1
ATOM 645 O O . LEU A 1 81 ? 3.334 0.625 -3.329 1.00 93.88 81 LEU A O 1
ATOM 649 N N . VAL A 1 82 ? 1.257 0.760 -2.504 1.00 92.38 82 VAL A N 1
ATOM 650 C CA . VAL A 1 82 ? 0.729 -0.329 -3.342 1.00 92.38 82 VAL A CA 1
ATOM 651 C C . VAL A 1 82 ? 0.703 0.061 -4.826 1.00 92.38 82 VAL A C 1
ATOM 653 O O . VAL A 1 82 ? 1.063 -0.767 -5.660 1.00 92.38 82 VAL A O 1
ATOM 656 N N . GLU A 1 83 ? 0.361 1.305 -5.179 1.00 95.38 83 GLU A N 1
ATOM 657 C CA . GLU A 1 83 ? 0.452 1.778 -6.574 1.00 95.38 83 GLU A CA 1
ATOM 658 C C . GLU A 1 83 ? 1.909 1.793 -7.071 1.00 95.38 83 GLU A C 1
ATOM 660 O O . GLU A 1 83 ? 2.183 1.294 -8.160 1.00 95.38 83 GLU A O 1
ATOM 665 N N . VAL A 1 84 ? 2.865 2.254 -6.251 1.00 90.56 84 VAL A N 1
ATOM 666 C CA . VAL A 1 84 ? 4.310 2.179 -6.568 1.00 90.56 84 VAL A CA 1
ATOM 667 C C . VAL A 1 84 ? 4.756 0.730 -6.780 1.00 90.56 84 VAL A C 1
ATOM 669 O O . VAL A 1 84 ? 5.557 0.426 -7.654 1.00 90.56 84 VAL A O 1
ATOM 672 N N . SER A 1 85 ? 4.193 -0.210 -6.029 1.00 85.44 85 SER A N 1
ATOM 673 C CA . SER A 1 85 ? 4.528 -1.631 -6.178 1.00 85.44 85 SER A CA 1
ATOM 674 C C . SER A 1 85 ? 4.151 -2.187 -7.546 1.00 85.44 85 SER A C 1
ATOM 676 O O . SER A 1 85 ? 4.805 -3.104 -8.031 1.00 85.44 85 SER A O 1
ATOM 678 N N . LYS A 1 86 ? 3.095 -1.659 -8.173 1.00 86.38 86 LYS A N 1
ATOM 679 C CA . LYS A 1 86 ? 2.620 -2.127 -9.481 1.00 86.38 86 LYS A CA 1
ATOM 680 C C . LYS A 1 86 ? 3.563 -1.756 -10.620 1.00 86.38 86 LYS A C 1
ATOM 682 O O . LYS A 1 86 ? 3.520 -2.414 -11.654 1.00 86.38 86 LYS A O 1
ATOM 687 N N . THR A 1 87 ? 4.398 -0.734 -10.443 1.00 86.75 87 THR A N 1
ATOM 688 C CA . THR A 1 87 ? 5.381 -0.312 -11.449 1.00 86.75 87 THR A CA 1
ATOM 689 C C . THR A 1 87 ? 6.712 -1.056 -11.314 1.00 86.75 87 THR A C 1
ATOM 691 O O . THR A 1 87 ? 7.574 -0.934 -12.183 1.00 86.75 87 THR A O 1
ATOM 694 N N . ALA A 1 88 ? 6.883 -1.866 -10.264 1.00 80.56 88 ALA A N 1
ATOM 695 C CA . ALA A 1 88 ? 8.060 -2.703 -10.091 1.00 80.56 88 ALA A CA 1
ATOM 696 C C . ALA A 1 88 ? 8.096 -3.868 -11.094 1.00 80.56 88 ALA A C 1
ATOM 698 O O . ALA A 1 88 ? 7.077 -4.362 -11.581 1.00 80.56 88 ALA A O 1
ATOM 699 N N . LYS A 1 89 ? 9.305 -4.363 -11.367 1.00 75.81 89 LYS A N 1
ATOM 700 C CA . LYS A 1 89 ? 9.508 -5.529 -12.229 1.00 75.81 89 LYS A CA 1
ATOM 701 C C . LYS A 1 89 ? 9.230 -6.823 -11.459 1.00 75.81 89 LYS A C 1
ATOM 703 O O . LYS A 1 89 ? 9.965 -7.176 -10.540 1.00 75.81 89 LYS A O 1
ATOM 708 N N . PHE A 1 90 ? 8.214 -7.572 -11.885 1.00 72.69 90 PHE A N 1
ATOM 709 C CA . PHE A 1 90 ? 7.900 -8.898 -11.345 1.00 72.69 90 PHE A CA 1
ATOM 710 C C . PHE A 1 90 ? 8.479 -10.004 -12.232 1.00 72.69 90 PHE A C 1
ATOM 712 O O . PHE A 1 90 ? 8.075 -10.173 -13.380 1.00 72.69 90 PHE A O 1
ATOM 719 N N . TYR A 1 91 ? 9.401 -10.798 -11.688 1.00 70.69 91 TYR A N 1
ATOM 720 C CA . TYR A 1 91 ? 10.058 -11.888 -12.427 1.00 70.69 91 TYR A CA 1
ATOM 721 C C . TYR A 1 91 ? 9.212 -13.163 -12.534 1.00 70.69 91 TYR A C 1
ATOM 723 O O . TYR A 1 91 ? 9.435 -13.987 -13.417 1.00 70.69 91 TYR A O 1
ATOM 731 N N . LYS A 1 92 ? 8.234 -13.342 -11.641 1.00 66.44 92 LYS A N 1
ATOM 732 C CA . LYS A 1 92 ? 7.335 -14.502 -11.621 1.00 66.44 92 LYS A CA 1
ATOM 733 C C . LYS A 1 92 ? 5.896 -14.018 -11.738 1.00 66.44 92 LYS A C 1
ATOM 735 O O . LYS A 1 92 ? 5.458 -13.244 -10.899 1.00 66.44 92 LYS A O 1
ATOM 740 N N . LYS A 1 93 ? 5.159 -14.522 -12.734 1.00 69.25 93 LYS A N 1
ATOM 741 C CA . LYS A 1 93 ? 3.713 -14.282 -12.936 1.00 69.25 93 LYS A CA 1
ATOM 742 C C . LYS A 1 93 ? 3.296 -12.795 -12.794 1.00 69.25 93 LYS A C 1
ATOM 744 O O . LYS A 1 93 ? 2.380 -12.509 -12.022 1.00 69.25 93 LYS A O 1
ATOM 749 N N . PRO A 1 94 ? 3.916 -11.862 -13.544 1.00 74.94 94 PRO A N 1
ATOM 750 C CA . PRO A 1 94 ? 3.713 -10.415 -13.395 1.00 74.94 94 PRO A CA 1
ATOM 751 C C . PRO A 1 94 ? 2.241 -9.986 -13.431 1.00 74.94 94 PRO A C 1
ATOM 753 O O . PRO A 1 94 ? 1.793 -9.239 -12.565 1.00 74.94 94 PRO A O 1
ATOM 756 N N . GLU A 1 95 ? 1.451 -10.524 -14.361 1.00 79.94 95 GLU A N 1
ATOM 757 C CA . GLU A 1 95 ? 0.016 -10.227 -14.459 1.00 79.94 95 GLU A CA 1
ATOM 758 C C . GLU A 1 95 ? -0.763 -10.634 -13.200 1.00 79.94 95 GLU A C 1
ATOM 760 O O . GLU A 1 95 ? -1.666 -9.926 -12.753 1.00 79.94 95 GLU A O 1
ATOM 765 N N . GLN A 1 96 ? -0.411 -11.772 -12.590 1.00 76.44 96 GLN A N 1
ATOM 766 C CA . GLN A 1 96 ? -1.061 -12.234 -11.362 1.00 76.44 96 GLN A CA 1
ATOM 767 C C . GLN A 1 96 ? -0.656 -11.381 -10.160 1.00 76.44 96 GLN A C 1
ATOM 769 O O . GLN A 1 96 ? -1.501 -11.136 -9.296 1.00 76.44 96 GLN A O 1
ATOM 774 N N . SER A 1 97 ? 0.596 -10.917 -10.119 1.00 76.50 97 SER A N 1
ATOM 775 C CA . SER A 1 97 ? 1.085 -9.991 -9.097 1.00 76.50 97 SER A CA 1
ATOM 776 C C . SER A 1 97 ? 0.334 -8.661 -9.168 1.00 76.50 97 SER A C 1
ATOM 778 O O . SER A 1 97 ? -0.258 -8.249 -8.170 1.00 76.50 97 SER A O 1
ATOM 780 N N . VAL A 1 98 ? 0.240 -8.051 -10.355 1.00 83.56 98 VAL A N 1
ATOM 781 C CA . VAL A 1 98 ? -0.506 -6.797 -10.566 1.00 83.56 98 VAL A CA 1
ATOM 782 C C . VAL A 1 98 ? -1.987 -6.972 -10.219 1.00 83.56 98 VAL A C 1
ATOM 784 O O . VAL A 1 98 ? -2.526 -6.206 -9.423 1.00 83.56 98 VAL A O 1
ATOM 787 N N . LYS A 1 99 ? -2.627 -8.054 -10.682 1.00 84.31 99 LYS A N 1
ATOM 788 C CA . LYS A 1 99 ? -4.026 -8.369 -10.341 1.00 84.31 99 LYS A CA 1
ATOM 789 C C . LYS A 1 99 ? -4.247 -8.569 -8.837 1.00 84.31 99 LYS A C 1
ATOM 791 O O . LYS A 1 99 ? -5.335 -8.298 -8.327 1.00 84.31 99 LYS A O 1
ATOM 796 N N . GLY A 1 100 ? -3.255 -9.096 -8.120 1.00 82.56 100 GLY A N 1
ATOM 797 C CA . GLY A 1 100 ? -3.278 -9.193 -6.661 1.00 82.56 100 GLY A CA 1
ATOM 798 C C . GLY A 1 100 ? -3.268 -7.814 -5.999 1.00 82.56 100 GLY A C 1
ATOM 799 O O . GLY A 1 100 ? -4.097 -7.553 -5.125 1.00 82.56 100 GLY A O 1
ATOM 800 N N . LEU A 1 101 ? -2.391 -6.921 -6.464 1.00 86.88 101 LEU A N 1
ATOM 801 C CA . LEU A 1 101 ? -2.272 -5.545 -5.973 1.00 86.88 101 LEU A CA 1
ATOM 802 C C . LEU A 1 101 ? -3.533 -4.712 -6.265 1.00 86.88 101 LEU A C 1
ATOM 804 O O . LEU A 1 101 ? -3.993 -3.991 -5.385 1.00 86.88 101 LEU A O 1
ATOM 808 N N . ASP A 1 102 ? -4.179 -4.886 -7.420 1.00 91.56 102 ASP A N 1
ATOM 809 C CA . ASP A 1 102 ? -5.449 -4.207 -7.737 1.00 91.56 102 ASP A CA 1
ATOM 810 C C . ASP A 1 102 ? -6.583 -4.584 -6.772 1.00 91.56 102 ASP A C 1
ATOM 812 O O . ASP A 1 102 ? -7.389 -3.745 -6.349 1.00 91.56 102 ASP A O 1
ATOM 816 N N . LYS A 1 103 ? -6.635 -5.854 -6.356 1.00 91.94 103 LYS A N 1
ATOM 817 C CA . LYS A 1 103 ? -7.594 -6.300 -5.335 1.00 91.94 103 LYS A CA 1
ATOM 818 C C . LYS A 1 103 ? -7.292 -5.681 -3.975 1.00 91.94 103 LYS A C 1
ATOM 820 O O . LYS A 1 103 ? -8.224 -5.296 -3.272 1.00 91.94 103 LYS A O 1
ATOM 825 N N . VAL A 1 104 ? -6.012 -5.572 -3.614 1.00 90.81 104 VAL A N 1
ATOM 826 C CA . VAL A 1 104 ? -5.580 -4.898 -2.383 1.00 90.81 104 VAL A CA 1
ATOM 827 C C . VAL A 1 104 ? -5.990 -3.423 -2.405 1.00 90.81 104 VAL A C 1
ATOM 829 O O . VAL A 1 104 ? -6.594 -2.959 -1.440 1.00 90.81 104 VAL A O 1
ATOM 832 N N . LEU A 1 105 ? -5.767 -2.715 -3.517 1.00 96.56 105 LEU A N 1
ATOM 833 C CA . LEU A 1 105 ? -6.180 -1.317 -3.691 1.00 96.56 105 LEU A CA 1
ATOM 834 C C . LEU A 1 105 ? -7.689 -1.139 -3.557 1.00 96.56 105 LEU A C 1
ATOM 836 O O . LEU A 1 105 ? -8.144 -0.215 -2.885 1.00 96.56 105 LEU A O 1
ATOM 840 N N . THR A 1 106 ? -8.468 -2.043 -4.150 1.00 98.19 106 THR A N 1
ATOM 841 C CA . THR A 1 106 ? -9.931 -2.016 -4.040 1.00 98.19 106 THR A CA 1
ATOM 842 C C . THR A 1 106 ? -10.361 -2.105 -2.575 1.00 98.19 106 THR A C 1
ATOM 844 O O . THR A 1 106 ? -11.154 -1.289 -2.111 1.00 98.19 106 THR A O 1
ATOM 847 N N . GLN A 1 107 ? -9.804 -3.052 -1.813 1.00 97.62 107 GLN A N 1
ATOM 848 C CA . GLN A 1 107 ? -10.123 -3.188 -0.390 1.00 97.62 107 GLN A CA 1
ATOM 849 C C . GLN A 1 107 ? -9.632 -1.992 0.437 1.00 97.62 107 GLN A C 1
ATOM 851 O O . GLN A 1 107 ? -10.341 -1.556 1.336 1.00 97.62 107 GLN A O 1
ATOM 856 N N . ALA A 1 108 ? -8.474 -1.410 0.124 1.00 97.94 108 ALA A N 1
ATOM 857 C CA . ALA A 1 108 ? -7.975 -0.225 0.825 1.00 97.94 108 ALA A CA 1
ATOM 858 C C . ALA A 1 108 ? -8.872 1.002 0.604 1.00 97.94 108 ALA A C 1
ATOM 860 O O . ALA A 1 108 ? -9.210 1.704 1.557 1.00 97.94 108 ALA A O 1
ATOM 861 N N . ARG A 1 109 ? -9.333 1.220 -0.634 1.00 98.75 109 ARG A N 1
ATOM 862 C CA . ARG A 1 109 ? -10.285 2.292 -0.962 1.00 98.75 109 ARG A CA 1
ATOM 863 C C . ARG A 1 109 ? -11.638 2.069 -0.281 1.00 98.75 109 ARG A C 1
ATOM 865 O O . ARG A 1 109 ? -12.195 3.018 0.263 1.00 98.75 109 ARG A O 1
ATOM 872 N N . LEU A 1 110 ? -12.118 0.823 -0.220 1.00 98.75 110 LEU A N 1
ATOM 873 C CA . LEU A 1 110 ? -13.319 0.467 0.546 1.00 98.75 110 LEU A CA 1
ATOM 874 C C . LEU A 1 110 ? -13.139 0.708 2.049 1.00 98.75 110 LEU A C 1
ATOM 876 O O . LEU A 1 110 ? -14.040 1.244 2.685 1.00 98.75 110 LEU A O 1
ATOM 880 N N . ALA A 1 111 ? -11.982 0.363 2.619 1.00 98.56 111 ALA A N 1
ATOM 881 C CA . ALA A 1 111 ? -11.671 0.634 4.021 1.00 98.56 111 ALA A CA 1
ATOM 882 C C . ALA A 1 111 ? -11.681 2.135 4.317 1.00 98.56 111 ALA A C 1
ATOM 884 O O . ALA A 1 111 ? -12.291 2.556 5.300 1.00 98.56 111 ALA A O 1
ATOM 885 N N . LYS A 1 112 ? -11.072 2.939 3.436 1.00 98.75 112 LYS A N 1
ATOM 886 C CA . LYS A 1 112 ? -11.112 4.400 3.517 1.00 98.75 112 LYS A CA 1
ATOM 887 C C . LYS A 1 112 ? -12.541 4.926 3.455 1.00 98.75 112 LYS A C 1
ATOM 889 O O . LYS A 1 112 ? -12.950 5.680 4.333 1.00 98.75 112 LYS A O 1
ATOM 894 N N . GLN A 1 113 ? -13.317 4.516 2.458 1.00 98.75 113 GLN A N 1
ATOM 895 C CA . GLN A 1 113 ? -14.702 4.955 2.311 1.00 98.75 113 GLN A CA 1
ATOM 896 C C . GLN A 1 113 ? -15.548 4.586 3.540 1.00 98.75 113 GLN A C 1
ATOM 898 O O . GLN A 1 113 ? -16.226 5.450 4.093 1.00 98.75 113 GLN A O 1
ATOM 903 N N . ALA A 1 114 ? -15.465 3.336 4.002 1.00 98.50 114 ALA A N 1
ATOM 904 C CA . ALA A 1 114 ? -16.205 2.857 5.164 1.00 98.50 114 ALA A CA 1
ATOM 905 C C . ALA A 1 114 ? -15.841 3.637 6.437 1.00 98.50 114 ALA A C 1
ATOM 907 O O . ALA A 1 114 ? -16.737 4.070 7.156 1.00 98.50 114 ALA A O 1
ATOM 908 N N . ALA A 1 115 ? -14.548 3.891 6.675 1.00 98.50 115 ALA A N 1
ATOM 909 C CA . ALA A 1 115 ? -14.095 4.691 7.813 1.00 98.50 115 ALA A CA 1
ATOM 910 C C . ALA A 1 115 ? -14.683 6.107 7.811 1.00 98.50 115 ALA A C 1
ATOM 912 O O . ALA A 1 115 ? -15.147 6.582 8.844 1.00 98.50 115 ALA A O 1
ATOM 913 N N . ASN A 1 116 ? -14.679 6.771 6.652 1.00 98.50 116 ASN A N 1
ATOM 914 C CA . ASN A 1 116 ? -15.147 8.152 6.532 1.00 98.50 116 ASN A CA 1
ATOM 915 C C . ASN A 1 116 ? -16.676 8.275 6.601 1.00 98.50 116 ASN A C 1
ATOM 917 O O . ASN A 1 116 ? -17.178 9.323 6.989 1.00 98.50 116 ASN A O 1
ATOM 921 N N . GLN A 1 117 ? -17.419 7.227 6.239 1.00 98.38 117 GLN A N 1
ATOM 922 C CA . GLN A 1 117 ? -18.887 7.246 6.245 1.00 98.38 117 GLN A CA 1
ATOM 923 C C . GLN A 1 117 ? -19.494 6.716 7.549 1.00 98.38 117 GLN A C 1
ATOM 925 O O . GLN A 1 117 ? -20.549 7.178 7.967 1.00 98.38 117 GLN A O 1
ATOM 930 N N . GLN A 1 118 ? -18.863 5.713 8.164 1.00 97.88 118 GLN A N 1
ATOM 931 C CA . GLN A 1 118 ? -19.454 4.903 9.239 1.00 97.88 118 GLN A CA 1
ATOM 932 C C . GLN A 1 118 ? -18.514 4.744 10.447 1.00 97.88 118 GLN A C 1
ATOM 934 O O . GLN A 1 118 ? -18.821 4.018 11.392 1.00 97.88 118 GLN A O 1
ATOM 939 N N . GLY A 1 119 ? -17.358 5.412 10.427 1.00 97.31 119 GLY A N 1
ATOM 940 C CA . GLY A 1 119 ? -16.350 5.346 11.480 1.00 97.31 119 GLY A CA 1
ATOM 941 C C . GLY A 1 119 ? -15.387 4.162 11.350 1.00 97.31 119 GLY A C 1
ATOM 942 O O . GLY A 1 119 ? -15.571 3.232 10.561 1.00 97.31 119 GLY A O 1
ATOM 943 N N . LEU A 1 120 ? -14.328 4.186 12.165 1.00 97.56 120 LEU A N 1
ATOM 944 C CA . LEU A 1 120 ? -13.191 3.257 12.076 1.00 97.56 120 LEU A CA 1
ATOM 945 C C . LEU A 1 120 ? -13.572 1.777 12.198 1.00 97.56 120 LEU A C 1
ATOM 947 O O . LEU A 1 120 ? -12.936 0.920 11.594 1.00 97.56 120 LEU A O 1
ATOM 951 N N . THR A 1 121 ? -14.624 1.442 12.944 1.00 97.31 121 THR A N 1
ATOM 952 C CA . THR A 1 121 ? -15.061 0.044 13.074 1.00 97.31 121 THR A CA 1
ATOM 953 C C . THR A 1 121 ? -15.484 -0.552 11.729 1.00 97.31 121 THR A C 1
ATOM 955 O O . THR A 1 121 ? -15.198 -1.723 11.471 1.00 97.31 121 THR A O 1
ATOM 958 N N . ALA A 1 122 ? -16.083 0.246 10.841 1.00 97.44 122 ALA A N 1
ATOM 959 C CA . ALA A 1 122 ? -16.538 -0.212 9.531 1.00 97.44 122 ALA A CA 1
ATOM 960 C C . ALA A 1 122 ? -15.379 -0.541 8.570 1.00 97.44 122 ALA A C 1
ATOM 962 O O . ALA A 1 122 ? -15.542 -1.347 7.653 1.00 97.44 122 ALA A O 1
ATOM 963 N N . SER A 1 123 ? -14.178 0.005 8.797 1.00 98.00 123 SER A N 1
ATOM 964 C CA . SER A 1 123 ? -13.001 -0.284 7.966 1.00 98.00 123 SER A CA 1
ATOM 965 C C . SER A 1 123 ? -12.355 -1.641 8.272 1.00 98.00 123 SER A C 1
ATOM 967 O O . SER A 1 123 ? -11.609 -2.175 7.449 1.00 98.00 123 SER A O 1
ATOM 969 N N . LYS A 1 124 ? -12.670 -2.260 9.420 1.00 96.62 124 LYS A N 1
ATOM 970 C CA . LYS A 1 124 ? -12.042 -3.516 9.869 1.00 96.62 124 LYS A CA 1
ATOM 971 C C . LYS A 1 124 ? -12.277 -4.682 8.911 1.00 96.62 124 LYS A C 1
ATOM 973 O O . LYS A 1 124 ? -11.373 -5.485 8.684 1.00 96.62 124 LYS A O 1
ATOM 978 N N . VAL A 1 125 ? -13.474 -4.779 8.328 1.00 96.81 125 VAL A N 1
ATOM 979 C CA . VAL A 1 125 ? -13.819 -5.850 7.378 1.00 96.81 125 VAL A CA 1
ATOM 980 C C . VAL A 1 125 ? -12.951 -5.781 6.114 1.00 96.81 125 VAL A C 1
ATOM 982 O O . VAL A 1 125 ? -12.258 -6.763 5.835 1.00 96.81 125 VAL A O 1
ATOM 985 N N . PRO A 1 126 ? -12.918 -4.666 5.358 1.00 96.94 126 PRO A N 1
ATOM 986 C CA . PRO A 1 126 ? -12.046 -4.561 4.189 1.00 96.94 126 PRO A CA 1
ATOM 987 C C . PRO A 1 126 ? -10.552 -4.634 4.548 1.00 96.94 126 PRO A C 1
ATOM 989 O O . PRO A 1 126 ? -9.794 -5.285 3.828 1.00 96.94 126 PRO A O 1
ATOM 992 N N . LEU A 1 127 ? -10.117 -4.097 5.697 1.00 94.56 127 LEU A N 1
ATOM 993 C CA . LEU A 1 127 ? -8.738 -4.278 6.176 1.00 94.56 127 LEU A CA 1
ATOM 994 C C . LEU A 1 127 ? -8.380 -5.754 6.385 1.00 94.56 127 LEU A C 1
ATOM 996 O O . LEU A 1 127 ? -7.296 -6.182 5.989 1.00 94.56 127 LEU A O 1
ATOM 1000 N N . LYS A 1 128 ? -9.281 -6.563 6.955 1.00 94.31 128 LYS A N 1
ATOM 1001 C CA . LYS A 1 128 ? -9.063 -8.009 7.092 1.00 94.31 128 LYS A CA 1
ATOM 1002 C C . LYS A 1 128 ? -8.944 -8.688 5.725 1.00 94.31 128 LYS A C 1
ATOM 1004 O O . LYS A 1 128 ? -8.106 -9.571 5.549 1.00 94.31 128 LYS A O 1
ATOM 1009 N N . ARG A 1 129 ? -9.740 -8.266 4.735 1.00 92.69 129 ARG A N 1
ATOM 1010 C CA . ARG A 1 129 ? -9.641 -8.793 3.363 1.00 92.69 129 ARG A CA 1
ATOM 1011 C C . ARG A 1 129 ? -8.283 -8.501 2.727 1.00 92.69 129 ARG A C 1
ATOM 1013 O O . ARG A 1 129 ? -7.798 -9.344 1.977 1.00 92.69 129 ARG A O 1
ATOM 1020 N N . ILE A 1 130 ? -7.646 -7.374 3.051 1.00 90.69 130 ILE A N 1
ATOM 1021 C CA . ILE A 1 130 ? -6.265 -7.089 2.628 1.00 90.69 130 ILE A CA 1
ATOM 1022 C C . ILE A 1 130 ? -5.288 -8.131 3.193 1.00 90.69 130 ILE A C 1
ATOM 1024 O O . ILE A 1 130 ? -4.480 -8.660 2.431 1.00 90.69 130 ILE A O 1
ATOM 1028 N N . ASP A 1 131 ? -5.372 -8.492 4.479 1.00 88.44 131 ASP A N 1
ATOM 1029 C CA . ASP A 1 131 ? -4.496 -9.529 5.055 1.00 88.44 131 ASP A CA 1
ATOM 1030 C C . ASP A 1 131 ? -4.776 -10.923 4.467 1.00 88.44 131 ASP A C 1
ATOM 1032 O O . ASP A 1 131 ? -3.842 -11.670 4.164 1.00 88.44 131 ASP A O 1
ATOM 1036 N N . ASP A 1 132 ? -6.046 -11.258 4.220 1.00 87.12 132 ASP A N 1
ATOM 1037 C CA . ASP A 1 132 ? -6.420 -12.506 3.544 1.00 87.12 132 ASP A CA 1
ATOM 1038 C C . ASP A 1 132 ? -5.808 -12.565 2.120 1.00 87.12 132 ASP A C 1
ATOM 1040 O O . ASP A 1 132 ? -5.258 -13.593 1.709 1.00 87.12 132 ASP A O 1
ATOM 1044 N N . LEU A 1 133 ? -5.847 -11.451 1.372 1.00 85.25 133 LEU A N 1
ATOM 1045 C CA . LEU A 1 133 ? -5.219 -11.322 0.050 1.00 85.25 133 LEU A CA 1
ATOM 1046 C C . LEU A 1 133 ? -3.695 -11.433 0.136 1.00 85.25 133 LEU A C 1
ATOM 1048 O O . LEU A 1 133 ? -3.108 -12.195 -0.634 1.00 85.25 133 LEU A O 1
ATOM 1052 N N . ARG A 1 134 ? -3.060 -10.743 1.091 1.00 83.31 134 ARG A N 1
ATOM 1053 C CA . ARG A 1 134 ? -1.617 -10.844 1.348 1.00 83.31 134 ARG A CA 1
ATOM 1054 C C . ARG A 1 134 ? -1.216 -12.303 1.534 1.00 83.31 134 ARG A C 1
ATOM 1056 O O . ARG A 1 134 ? -0.350 -12.783 0.816 1.00 83.31 134 ARG A O 1
ATOM 1063 N N . LYS A 1 135 ? -1.891 -13.038 2.423 1.00 78.81 135 LYS A N 1
ATOM 1064 C CA . LYS A 1 135 ? -1.626 -14.467 2.671 1.00 78.81 135 LYS A CA 1
ATOM 1065 C C . LYS A 1 135 ? -1.803 -15.316 1.412 1.00 78.81 135 LYS A C 1
ATOM 1067 O O . LYS A 1 135 ? -0.979 -16.185 1.142 1.00 78.81 135 LYS A O 1
ATOM 1072 N N . LYS A 1 136 ? -2.863 -15.072 0.636 1.00 72.62 136 LYS A N 1
ATOM 1073 C CA . LYS A 1 136 ? -3.149 -15.819 -0.597 1.00 72.62 136 LYS A CA 1
ATOM 1074 C C . LY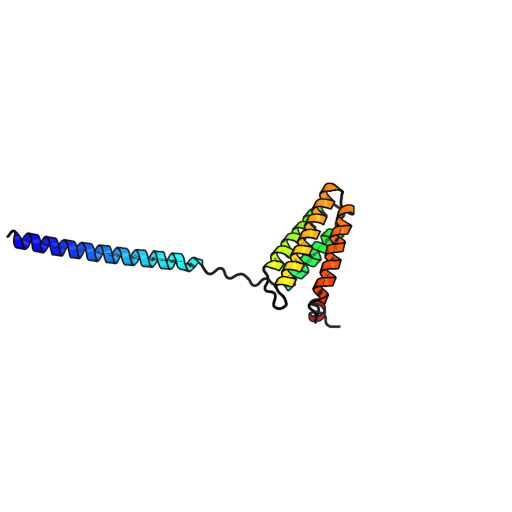S A 1 136 ? -2.062 -15.632 -1.653 1.00 72.62 136 LYS A C 1
ATOM 1076 O O . LYS A 1 136 ? -1.617 -16.613 -2.239 1.00 72.62 136 LYS A O 1
ATOM 1081 N N . TYR A 1 137 ? -1.662 -14.391 -1.911 1.00 66.69 137 TYR A N 1
ATOM 1082 C CA . TYR A 1 137 ? -0.703 -14.085 -2.969 1.00 66.69 137 TYR A CA 1
ATOM 1083 C C . TYR A 1 137 ? 0.747 -14.305 -2.526 1.00 66.69 137 TYR A C 1
ATOM 1085 O O . TYR A 1 137 ? 1.557 -14.696 -3.354 1.00 66.69 137 TYR A O 1
ATOM 1093 N N . HIS A 1 138 ? 1.064 -14.204 -1.232 1.00 63.12 138 HIS A N 1
ATOM 1094 C CA . HIS A 1 138 ? 2.378 -14.596 -0.707 1.00 63.12 138 HIS A CA 1
ATOM 1095 C C . HIS A 1 138 ? 2.640 -16.103 -0.887 1.00 63.12 138 HIS A C 1
ATOM 1097 O O . HIS A 1 138 ? 3.698 -16.494 -1.367 1.00 63.12 138 HIS A O 1
ATOM 1103 N N . LYS A 1 139 ? 1.627 -16.951 -0.645 1.00 56.59 139 LYS A N 1
ATOM 1104 C CA . LYS A 1 139 ? 1.710 -18.410 -0.860 1.00 56.59 139 LYS A CA 1
ATOM 1105 C C . LYS A 1 139 ? 1.901 -18.831 -2.321 1.00 56.59 139 LYS A C 1
ATOM 1107 O O . LYS A 1 139 ? 2.363 -19.936 -2.575 1.00 56.59 139 LYS A O 1
ATOM 1112 N N . LEU A 1 140 ? 1.539 -17.986 -3.291 1.00 53.66 140 LEU A N 1
ATOM 1113 C CA . LEU A 1 140 ? 1.716 -18.286 -4.720 1.00 53.66 140 LEU A CA 1
ATOM 1114 C C . LEU A 1 140 ? 3.169 -18.097 -5.201 1.00 53.66 140 LEU A C 1
ATOM 1116 O O . LEU A 1 140 ? 3.447 -18.403 -6.365 1.00 53.66 140 LEU A O 1
ATOM 1120 N N . HIS A 1 141 ? 4.069 -17.593 -4.341 1.00 52.84 141 HIS A N 1
ATOM 1121 C CA . HIS A 1 141 ? 5.387 -17.083 -4.733 1.00 52.84 141 HIS A CA 1
ATOM 1122 C C . HIS A 1 141 ? 6.609 -17.575 -3.914 1.00 52.84 141 HIS A C 1
ATOM 1124 O O . HIS A 1 141 ? 7.702 -17.083 -4.186 1.00 52.84 141 HIS A O 1
ATOM 1130 N N . GLU A 1 142 ? 6.515 -18.546 -2.996 1.00 43.84 142 GLU A N 1
ATOM 1131 C CA . GLU A 1 142 ? 7.694 -19.004 -2.210 1.00 43.84 142 GLU A CA 1
ATOM 1132 C C . GLU A 1 142 ? 8.560 -20.114 -2.869 1.00 43.84 142 GLU A C 1
ATOM 1134 O O . GLU A 1 142 ? 8.017 -20.849 -3.705 1.00 43.84 142 GLU A O 1
ATOM 1139 N N . PRO A 1 143 ? 9.881 -20.257 -2.520 1.00 49.19 143 PRO A N 1
ATOM 1140 C CA . PRO A 1 143 ? 10.570 -19.689 -1.327 1.00 49.19 143 PRO A CA 1
ATOM 1141 C C . PRO A 1 143 ? 11.916 -18.934 -1.570 1.00 49.19 143 PRO A C 1
ATOM 1143 O O . PRO A 1 143 ? 12.455 -19.015 -2.680 1.00 49.19 143 PRO A O 1
ATOM 1146 N N . PRO A 1 144 ? 12.505 -18.250 -0.549 1.00 51.75 144 PRO A N 1
ATOM 1147 C CA . PRO A 1 144 ? 12.005 -17.983 0.812 1.00 51.75 144 PRO A CA 1
ATOM 1148 C C . PRO A 1 144 ? 11.221 -16.670 0.904 1.00 51.75 144 PRO A C 1
ATOM 1150 O O . PRO A 1 144 ? 11.350 -15.781 0.056 1.00 51.75 144 PRO A O 1
ATOM 1153 N N . GLY A 1 145 ? 10.430 -16.535 1.969 1.00 53.09 145 GLY A N 1
ATOM 1154 C CA . GLY A 1 145 ? 9.859 -15.251 2.349 1.00 53.09 145 GLY A CA 1
ATOM 1155 C C . GLY A 1 145 ? 10.983 -14.241 2.590 1.00 53.09 145 GLY A C 1
ATOM 1156 O O . GLY A 1 145 ? 12.007 -14.556 3.187 1.00 53.09 145 GLY A O 1
ATOM 1157 N N . PHE A 1 146 ? 10.800 -13.005 2.141 1.00 45.59 146 PHE A N 1
ATOM 1158 C CA . PHE A 1 146 ? 11.790 -11.933 2.252 1.00 45.59 146 PHE A CA 1
ATOM 1159 C C . PHE A 1 146 ? 12.383 -11.752 3.689 1.00 45.59 146 PHE A C 1
ATOM 1161 O O . PHE A 1 146 ? 13.551 -11.413 3.853 1.00 45.59 146 PHE A O 1
ATOM 1168 N N . PHE A 1 147 ? 11.624 -12.082 4.742 1.00 37.56 147 PHE A N 1
ATOM 1169 C CA . PHE A 1 147 ? 12.103 -12.090 6.136 1.00 37.56 147 PHE A CA 1
ATOM 1170 C C . PHE A 1 147 ? 12.943 -13.325 6.524 1.00 37.56 147 PHE A C 1
ATOM 1172 O O . PHE A 1 147 ? 13.805 -13.217 7.388 1.00 37.56 147 PHE A O 1
ATOM 1179 N N . GLU A 1 148 ? 12.740 -14.470 5.871 1.00 38.38 148 GLU A N 1
ATOM 1180 C CA . GLU A 1 148 ? 13.533 -15.700 6.041 1.00 38.38 148 GLU A CA 1
ATOM 1181 C C . GLU A 1 148 ? 14.933 -15.569 5.406 1.00 38.38 148 GLU A C 1
ATOM 1183 O O . GLU A 1 148 ? 15.880 -16.212 5.847 1.00 38.38 148 GLU A O 1
ATOM 1188 N N . LEU A 1 149 ? 15.075 -14.693 4.400 1.00 39.44 149 LEU A N 1
ATOM 1189 C CA . LEU A 1 149 ? 16.343 -14.349 3.739 1.00 39.44 149 LEU A CA 1
ATOM 1190 C C . LEU A 1 149 ? 17.233 -13.397 4.552 1.00 39.44 149 LEU A C 1
ATOM 1192 O O . LEU A 1 149 ? 18.451 -13.450 4.410 1.00 39.44 149 LEU A O 1
ATOM 1196 N N . LEU A 1 150 ? 16.646 -12.528 5.383 1.00 33.81 150 LEU A N 1
ATOM 1197 C CA . LEU A 1 150 ? 17.399 -11.554 6.187 1.00 33.81 150 LEU A CA 1
ATOM 1198 C C . LEU A 1 150 ? 17.683 -12.006 7.622 1.00 33.81 150 LEU A C 1
ATOM 1200 O O . LEU A 1 150 ? 18.594 -11.474 8.250 1.00 33.81 150 LEU A O 1
ATOM 1204 N N . PHE A 1 151 ? 16.921 -12.968 8.141 1.00 33.00 151 PHE A N 1
ATOM 1205 C CA . PHE A 1 151 ? 17.031 -13.422 9.529 1.00 33.00 151 PHE A CA 1
ATOM 1206 C C . PHE A 1 151 ? 16.934 -14.944 9.633 1.00 33.00 151 PHE A C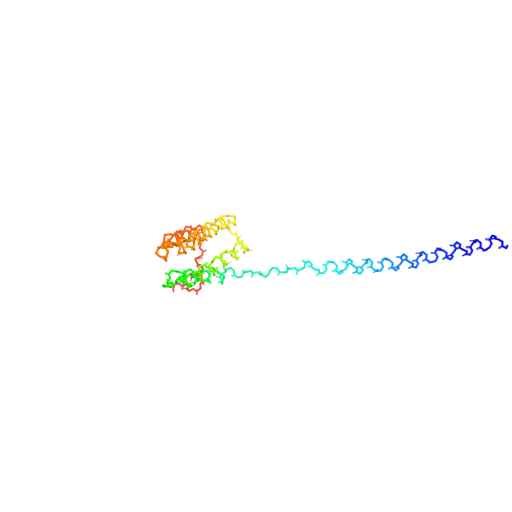 1
ATOM 1208 O O . PHE A 1 151 ? 16.247 -15.441 10.517 1.00 33.00 151 PHE A O 1
ATOM 1215 N N . GLY A 1 152 ? 17.534 -15.680 8.688 1.00 27.73 152 GLY A N 1
ATOM 1216 C CA . GLY A 1 152 ? 17.440 -17.142 8.633 1.00 27.73 152 GLY A CA 1
ATOM 1217 C C . GLY A 1 152 ? 17.586 -17.783 10.016 1.00 27.73 152 GLY A C 1
ATOM 1218 O O . GLY A 1 152 ? 18.537 -17.448 10.700 1.00 27.73 152 GLY A O 1
ATOM 1219 N N . LYS A 1 153 ? 16.631 -18.648 10.389 1.00 36.47 153 LYS A N 1
ATOM 1220 C CA . LYS A 1 153 ? 16.483 -19.335 11.693 1.00 36.47 153 LYS A CA 1
ATOM 1221 C C . LYS A 1 153 ? 17.007 -18.608 12.937 1.00 36.47 153 LYS A C 1
ATOM 1223 O O . LYS A 1 153 ? 18.221 -18.683 13.216 1.00 36.47 153 LYS A O 1
#

Radius of gyration: 31.09 Å; chains: 1; bounding box: 47×63×89 Å

Foldseek 3Di:
DVVVVVVVVVVVVVVVVVVVVVVVVVVVVVVVVVVVVPPPPPDDQPPLVVLVVQLVVLLVQLVPDPDLVSNLVSLVSNLVSLVVNLPHDDPPPNVVSNVLSVLLNVLSVQLNVLCVPPNNVRSVVSSVVNVVSVVVVVVVDDDDDPVCVVPPD

Secondary structure (DSSP, 8-state):
-HHHHHHHHHHHHHHHHHHHHHHHHHHHHHHHHHHHTT---------HHHHHHHHHHHHHHHHH--SHHHHHHHHHHHHHHHHHHHTSPPSS-HHHHHHHHHHHHHHHHHHHHHHHHH-HHHHHHHHHHHHHHHHHHHTTS-SS-HHHHHS--